Protein AF-A0A0F9MVR2-F1 (afdb_monomer)

Solvent-accessible surface area (backbone atoms only — not comparable to full-atom values): 5892 Å² total; per-residue (Å²): 133,63,82,86,54,66,67,76,78,58,57,74,49,51,71,48,52,67,53,36,78,73,25,72,65,52,34,57,74,64,36,94,50,51,47,58,81,38,73,27,70,66,36,33,39,57,48,14,72,46,56,72,64,35,43,50,44,51,52,34,43,74,75,66,40,33,44,69,70,55,35,25,68,72,68,67,47,52,68,73,54,46,53,52,17,52,53,52,33,43,79,67,69,76,48,56,73,77,64,53,70,109

Organism: NCBI:txid412755

Mean predicted aligned error: 8.21 Å

Radius of gyration: 13.83 Å; Cα contacts (8 Å, |Δi|>4): 105; chains: 1; bounding box: 35×21×34 Å

Structure (mmCIF, N/CA/C/O backbone):
data_AF-A0A0F9MVR2-F1
#
_entry.id   AF-A0A0F9MVR2-F1
#
loop_
_atom_site.group_PDB
_atom_site.id
_atom_site.type_symbol
_atom_site.label_atom_id
_atom_site.label_alt_id
_atom_site.label_comp_id
_atom_site.label_asym_id
_atom_site.label_entity_id
_atom_site.label_seq_id
_atom_site.pdbx_PDB_ins_code
_atom_site.Cartn_x
_atom_site.Cartn_y
_atom_site.Cartn_z
_atom_site.occupancy
_atom_site.B_iso_or_equiv
_atom_site.auth_seq_id
_atom_site.auth_comp_id
_atom_site.auth_asym_id
_atom_site.auth_atom_id
_atom_site.pdbx_PDB_model_num
ATOM 1 N N . MET A 1 1 ? 9.633 -8.755 13.861 1.00 44.88 1 MET A N 1
ATOM 2 C CA . MET A 1 1 ? 9.910 -8.011 12.615 1.00 44.88 1 MET A CA 1
ATOM 3 C C . MET A 1 1 ? 10.345 -6.609 13.008 1.00 44.88 1 MET A C 1
ATOM 5 O O . MET A 1 1 ? 9.661 -6.007 13.826 1.00 44.88 1 MET A O 1
ATOM 9 N N . ALA A 1 2 ? 11.500 -6.132 12.542 1.00 44.78 2 ALA A N 1
ATOM 10 C CA . ALA A 1 2 ? 11.905 -4.749 12.787 1.00 44.78 2 ALA A CA 1
ATOM 11 C C . ALA A 1 2 ? 11.018 -3.816 11.949 1.00 44.78 2 ALA A C 1
ATOM 13 O O . ALA A 1 2 ? 10.714 -4.130 10.802 1.00 44.78 2 ALA A O 1
ATOM 14 N N . ARG A 1 3 ? 10.618 -2.667 12.507 1.00 51.91 3 ARG A N 1
ATOM 15 C CA . ARG A 1 3 ? 9.823 -1.629 11.815 1.00 51.91 3 ARG A CA 1
ATOM 16 C C . ARG A 1 3 ? 10.483 -1.164 10.501 1.00 51.91 3 ARG A C 1
ATOM 18 O O . ARG A 1 3 ? 9.801 -0.690 9.606 1.00 51.91 3 ARG A O 1
ATOM 25 N N . GLU A 1 4 ? 11.799 -1.355 10.395 1.00 50.12 4 GLU A N 1
ATOM 26 C CA . GLU A 1 4 ? 12.660 -1.045 9.245 1.00 50.12 4 GLU A CA 1
ATOM 27 C C . GLU A 1 4 ? 12.480 -2.002 8.050 1.00 50.12 4 GLU A C 1
ATOM 29 O O . GLU A 1 4 ? 12.923 -1.691 6.947 1.00 50.12 4 GLU A O 1
ATOM 34 N N . ASP A 1 5 ? 11.800 -3.138 8.244 1.00 53.25 5 ASP A N 1
ATOM 35 C CA . ASP A 1 5 ? 11.591 -4.141 7.194 1.00 53.25 5 ASP A CA 1
ATOM 36 C C . ASP A 1 5 ? 10.178 -4.123 6.592 1.00 53.25 5 ASP A C 1
ATOM 38 O O . ASP A 1 5 ? 9.947 -4.731 5.542 1.00 53.25 5 ASP A O 1
ATOM 42 N N . PHE A 1 6 ? 9.236 -3.425 7.233 1.00 52.53 6 PHE A N 1
ATOM 43 C CA . PHE A 1 6 ? 7.856 -3.338 6.768 1.00 52.53 6 PHE A CA 1
ATOM 44 C C . PHE A 1 6 ? 7.787 -2.483 5.499 1.00 52.53 6 PHE A C 1
ATOM 46 O O . PHE A 1 6 ? 8.192 -1.321 5.496 1.00 52.53 6 PHE A O 1
ATOM 53 N N . GLY A 1 7 ? 7.305 -3.057 4.396 1.00 57.81 7 GLY A N 1
ATOM 54 C CA . GLY A 1 7 ? 7.302 -2.372 3.104 1.00 57.81 7 GLY A CA 1
ATOM 55 C C . GLY A 1 7 ? 8.677 -2.315 2.435 1.00 57.81 7 GLY A C 1
ATOM 56 O O . GLY A 1 7 ? 8.939 -1.381 1.673 1.00 57.81 7 GLY A O 1
ATOM 57 N N . ARG A 1 8 ? 9.545 -3.312 2.682 1.00 54.66 8 ARG A N 1
ATOM 58 C CA . ARG A 1 8 ? 10.933 -3.394 2.179 1.00 54.66 8 ARG A CA 1
ATOM 59 C C . ARG A 1 8 ? 11.110 -3.084 0.688 1.00 54.66 8 ARG A C 1
ATOM 61 O O . ARG A 1 8 ? 12.231 -2.777 0.287 1.00 54.66 8 ARG A O 1
ATOM 68 N N . ARG A 1 9 ? 10.045 -3.125 -0.129 1.00 61.84 9 ARG A N 1
ATOM 69 C CA . ARG A 1 9 ? 10.025 -2.632 -1.519 1.00 61.84 9 ARG A CA 1
ATOM 70 C C . ARG A 1 9 ? 8.676 -2.022 -1.927 1.00 61.84 9 ARG A C 1
ATOM 72 O O . ARG A 1 9 ? 8.104 -2.406 -2.939 1.00 61.84 9 ARG A O 1
ATOM 79 N N . LEU A 1 10 ? 8.137 -1.069 -1.169 1.00 69.06 10 LEU A N 1
ATOM 80 C CA . LEU A 1 10 ? 6.968 -0.320 -1.652 1.00 69.06 10 LEU A CA 1
ATOM 81 C C . LEU A 1 10 ? 7.279 0.368 -2.996 1.00 69.06 10 LEU A C 1
ATOM 83 O O . LEU A 1 10 ? 8.373 0.911 -3.154 1.00 69.06 10 LEU A O 1
ATOM 87 N N . PRO A 1 11 ? 6.338 0.428 -3.951 1.00 66.50 11 PRO A N 1
ATOM 88 C CA . PRO A 1 11 ? 6.481 1.241 -5.149 1.00 66.50 11 PRO A CA 1
ATOM 89 C C . PRO A 1 11 ? 6.680 2.707 -4.754 1.00 66.50 11 PRO A C 1
ATOM 91 O O . PRO A 1 11 ? 5.756 3.367 -4.277 1.00 66.50 11 PRO A O 1
ATOM 94 N N . PHE A 1 12 ? 7.902 3.221 -4.891 1.00 68.25 12 PHE A N 1
ATOM 95 C CA . PHE A 1 12 ? 8.248 4.558 -4.401 1.00 68.25 12 PHE A CA 1
ATOM 96 C C . PHE A 1 12 ? 8.094 5.650 -5.465 1.00 68.25 12 PHE A C 1
ATOM 98 O O . PHE A 1 12 ? 7.736 6.774 -5.111 1.00 68.25 12 PHE A O 1
ATOM 105 N N . ASP A 1 13 ? 8.326 5.325 -6.742 1.00 69.94 13 ASP A N 1
ATOM 106 C CA . ASP A 1 13 ? 8.312 6.293 -7.844 1.00 69.94 13 ASP A CA 1
ATOM 107 C C . ASP A 1 13 ? 7.828 5.650 -9.161 1.00 69.94 13 ASP A C 1
ATOM 109 O O . ASP A 1 13 ? 8.459 4.708 -9.646 1.00 69.94 13 ASP A O 1
ATOM 113 N N . PRO A 1 14 ? 6.764 6.171 -9.801 1.00 68.06 14 PRO A N 1
ATOM 114 C CA . PRO A 1 14 ? 6.277 5.660 -11.082 1.00 68.06 14 PRO A CA 1
ATOM 115 C C . PRO A 1 14 ? 7.328 5.683 -12.202 1.00 68.06 14 PRO A C 1
ATOM 117 O O . PRO A 1 14 ? 7.286 4.854 -13.104 1.00 68.06 14 PRO A O 1
ATOM 120 N N . ARG A 1 15 ? 8.310 6.591 -12.157 1.00 73.50 15 ARG A N 1
ATOM 121 C CA . ARG A 1 15 ? 9.392 6.691 -13.155 1.00 73.50 15 ARG A CA 1
ATOM 122 C C . ARG A 1 15 ? 10.348 5.504 -13.091 1.00 73.50 15 ARG A C 1
ATOM 124 O O . ARG A 1 15 ? 11.004 5.186 -14.086 1.00 73.50 15 ARG A O 1
ATOM 131 N N . MET A 1 16 ? 10.404 4.829 -11.943 1.00 71.06 16 MET A N 1
ATOM 132 C CA . MET A 1 16 ? 11.261 3.666 -11.741 1.00 71.06 16 MET A CA 1
ATOM 133 C C . MET A 1 16 ? 10.803 2.455 -12.538 1.00 71.06 16 MET A C 1
ATOM 135 O O . MET A 1 16 ? 11.649 1.622 -12.833 1.00 71.06 16 MET A O 1
ATOM 139 N N . LEU A 1 17 ? 9.540 2.391 -12.976 1.00 70.50 17 LEU A N 1
ATOM 140 C CA . LEU A 1 17 ? 9.068 1.364 -13.913 1.00 70.50 17 LEU A CA 1
ATOM 141 C C . LEU A 1 17 ? 9.969 1.265 -15.139 1.00 70.50 17 LEU A C 1
ATOM 143 O O . LEU A 1 17 ? 10.508 0.203 -15.423 1.00 70.50 17 LEU A O 1
ATOM 147 N N . SER A 1 18 ? 10.226 2.401 -15.791 1.00 67.31 18 SER A N 1
ATOM 148 C CA . SER A 1 18 ? 11.061 2.447 -16.995 1.00 67.31 18 SER A CA 1
ATOM 149 C C . SER A 1 18 ? 12.504 2.005 -16.738 1.00 67.31 18 SER A C 1
ATOM 151 O O . SER A 1 18 ? 13.166 1.480 -17.629 1.00 67.31 18 SER A O 1
ATOM 153 N N . VAL A 1 19 ? 13.000 2.209 -15.517 1.00 70.88 19 VAL A N 1
ATOM 154 C CA . VAL A 1 19 ? 14.356 1.839 -15.103 1.00 70.88 19 VAL A CA 1
ATOM 155 C C . VAL A 1 19 ? 14.421 0.354 -14.740 1.00 70.88 19 VAL A C 1
ATOM 157 O O . VAL A 1 19 ? 15.391 -0.311 -15.095 1.00 70.88 19 VAL A O 1
ATOM 160 N N . ILE A 1 20 ? 13.395 -0.166 -14.062 1.00 67.62 20 ILE A N 1
ATOM 161 C CA . ILE A 1 20 ? 13.251 -1.579 -13.696 1.00 67.62 20 ILE A CA 1
ATOM 162 C C . ILE A 1 20 ? 13.112 -2.417 -14.969 1.00 67.62 20 ILE A C 1
ATOM 164 O O . ILE A 1 20 ? 13.904 -3.329 -15.175 1.00 67.62 20 ILE A O 1
ATOM 168 N N . GLU A 1 21 ? 12.198 -2.058 -15.872 1.00 67.00 21 GLU A N 1
ATOM 169 C CA . GLU A 1 21 ? 11.958 -2.784 -17.128 1.00 67.00 21 GLU A CA 1
ATOM 170 C C . GLU A 1 21 ? 13.187 -2.821 -18.049 1.00 67.00 21 GLU A C 1
ATOM 172 O O . GLU A 1 21 ? 13.397 -3.789 -18.776 1.00 67.00 21 GLU A O 1
ATOM 177 N N . ARG A 1 22 ? 14.023 -1.776 -18.024 1.00 69.88 22 ARG A N 1
ATOM 178 C CA . ARG A 1 22 ? 15.224 -1.676 -18.872 1.00 69.88 22 ARG A CA 1
ATOM 179 C C . ARG A 1 22 ? 16.486 -2.248 -18.226 1.00 69.88 22 ARG A C 1
ATOM 181 O O . ARG A 1 22 ? 17.527 -2.272 -18.880 1.00 69.88 22 ARG A O 1
ATOM 188 N N . SER A 1 23 ? 16.433 -2.683 -16.965 1.00 68.06 23 SER A N 1
ATOM 189 C CA . SER A 1 23 ? 17.604 -3.162 -16.225 1.00 68.06 23 SER A CA 1
ATOM 190 C C . SER A 1 23 ? 17.382 -4.568 -15.654 1.00 68.06 23 SER A C 1
ATOM 192 O O . SER A 1 23 ? 16.790 -4.716 -14.582 1.00 68.06 23 SER A O 1
ATOM 194 N N . PRO A 1 24 ? 17.948 -5.608 -16.297 1.00 63.75 24 PRO A N 1
ATOM 195 C CA . PRO A 1 24 ? 17.917 -6.979 -15.782 1.00 63.75 24 PRO A CA 1
ATOM 196 C C . PRO A 1 24 ? 18.504 -7.112 -14.367 1.00 63.75 24 PRO A C 1
ATOM 198 O O . PRO A 1 24 ? 18.006 -7.891 -13.560 1.00 63.75 24 PRO A O 1
ATOM 201 N N . GLN A 1 25 ? 19.525 -6.312 -14.039 1.00 61.34 25 GLN A N 1
ATOM 202 C CA . GLN A 1 25 ? 20.124 -6.247 -12.701 1.00 61.34 25 GLN A CA 1
ATOM 203 C C . GLN A 1 25 ? 19.159 -5.689 -11.655 1.00 61.34 25 GLN A C 1
ATOM 205 O O . GLN A 1 25 ? 19.018 -6.289 -10.597 1.00 61.34 25 GLN A O 1
ATOM 210 N N . ARG A 1 26 ? 18.437 -4.599 -11.946 1.00 63.34 26 ARG A N 1
ATOM 211 C CA . ARG A 1 26 ? 17.460 -4.058 -10.987 1.00 63.34 26 ARG A CA 1
ATOM 212 C C . ARG A 1 26 ? 16.228 -4.937 -10.841 1.00 63.34 26 ARG A C 1
ATOM 214 O O . ARG A 1 26 ? 15.693 -5.034 -9.743 1.00 63.34 26 ARG A O 1
ATOM 221 N N . MET A 1 27 ? 15.802 -5.612 -11.906 1.00 61.62 27 MET A N 1
ATOM 222 C CA . MET A 1 27 ? 14.799 -6.674 -11.795 1.00 61.62 27 MET A CA 1
ATOM 223 C C . MET A 1 27 ? 15.272 -7.803 -10.874 1.00 61.62 27 MET A C 1
ATOM 225 O O . MET A 1 27 ? 14.509 -8.249 -10.024 1.00 61.62 27 MET A O 1
ATOM 229 N N . ALA A 1 28 ? 16.529 -8.239 -10.997 1.00 60.19 28 ALA A N 1
ATOM 230 C CA . ALA A 1 28 ? 17.095 -9.264 -10.123 1.00 60.19 28 ALA A CA 1
ATOM 231 C C . ALA A 1 28 ? 17.219 -8.784 -8.664 1.00 60.19 28 ALA A C 1
ATOM 233 O O . ALA A 1 28 ? 16.872 -9.524 -7.747 1.00 60.19 28 ALA A O 1
ATOM 234 N N . GLU A 1 29 ? 17.640 -7.536 -8.440 1.00 61.84 29 GLU A N 1
ATOM 235 C CA . GLU A 1 29 ? 17.734 -6.930 -7.107 1.00 61.84 29 GLU A CA 1
ATOM 236 C C . GLU A 1 29 ? 16.366 -6.786 -6.437 1.00 61.84 29 GLU A C 1
ATOM 238 O O . GLU A 1 29 ? 16.260 -7.039 -5.240 1.00 61.84 29 GLU A O 1
ATOM 243 N N . GLN A 1 30 ? 15.323 -6.408 -7.187 1.00 64.75 30 GLN A N 1
ATOM 244 C CA . GLN A 1 30 ? 13.942 -6.296 -6.696 1.00 64.75 30 GLN A CA 1
ATOM 245 C C . GLN A 1 30 ? 13.231 -7.657 -6.589 1.00 64.75 30 GLN A C 1
ATOM 247 O O . GLN A 1 30 ? 12.255 -7.767 -5.848 1.00 64.75 30 GLN A O 1
ATOM 252 N N . GLY A 1 31 ? 13.776 -8.701 -7.218 1.00 60.47 31 GLY A N 1
ATOM 253 C CA . GLY A 1 31 ? 13.236 -10.059 -7.248 1.00 60.47 31 GLY A CA 1
ATOM 254 C C . GLY A 1 31 ? 12.434 -10.340 -8.523 1.00 60.47 31 GLY A C 1
ATOM 255 O O . GLY A 1 31 ? 11.675 -9.496 -9.006 1.00 60.47 31 GLY A O 1
ATOM 256 N N . SER A 1 32 ? 12.583 -11.552 -9.070 1.00 56.78 32 SER A N 1
ATOM 257 C CA . SER A 1 32 ? 11.822 -12.040 -10.229 1.00 56.78 32 SER A CA 1
ATOM 258 C C . SER A 1 32 ? 10.366 -12.307 -9.830 1.00 56.78 32 SER A C 1
ATOM 260 O O . SER A 1 32 ? 10.003 -13.427 -9.487 1.00 56.78 32 SER A O 1
ATOM 262 N N . GLY A 1 33 ? 9.557 -11.257 -9.794 1.00 66.44 33 GLY A N 1
ATOM 263 C CA . GLY A 1 33 ? 8.193 -11.312 -9.258 1.00 66.44 33 GLY A CA 1
ATOM 264 C C . GLY A 1 33 ? 7.719 -9.971 -8.721 1.00 66.44 33 GLY A C 1
ATOM 265 O O . GLY A 1 33 ? 6.524 -9.738 -8.662 1.00 66.44 33 GLY A O 1
ATOM 266 N N . PHE A 1 34 ? 8.642 -9.037 -8.481 1.00 73.12 34 PHE A N 1
ATOM 267 C CA . PHE A 1 34 ? 8.333 -7.752 -7.872 1.00 73.12 34 PHE A CA 1
ATOM 268 C C . PHE A 1 34 ? 7.134 -7.029 -8.491 1.00 73.12 34 PHE A C 1
ATOM 270 O O . PHE A 1 34 ? 6.242 -6.607 -7.777 1.00 73.12 34 PHE A O 1
ATOM 277 N N . LEU A 1 35 ? 7.077 -6.894 -9.821 1.00 73.56 35 LEU A N 1
ATOM 278 C CA . LEU A 1 35 ? 5.927 -6.261 -10.474 1.00 73.56 35 LEU A CA 1
ATOM 279 C C . LEU A 1 35 ? 4.656 -7.114 -10.368 1.00 73.56 35 LEU A C 1
ATOM 281 O O . LEU A 1 35 ? 3.576 -6.545 -10.298 1.00 73.56 35 LEU A O 1
ATOM 285 N N . GLN A 1 36 ? 4.763 -8.446 -10.361 1.00 73.75 36 GLN A N 1
ATOM 286 C CA . GLN A 1 36 ? 3.613 -9.344 -10.209 1.00 73.75 36 GLN A CA 1
ATOM 287 C C . GLN A 1 36 ? 2.968 -9.222 -8.828 1.00 73.75 36 GLN A C 1
ATOM 289 O O . GLN A 1 36 ? 1.742 -9.233 -8.766 1.00 73.75 36 GLN A O 1
ATOM 294 N N . ASP A 1 37 ? 3.757 -8.992 -7.775 1.00 73.19 37 ASP A N 1
ATOM 295 C CA . ASP A 1 37 ? 3.260 -8.730 -6.414 1.00 73.19 37 ASP A CA 1
ATOM 296 C C . ASP A 1 37 ? 2.339 -7.495 -6.361 1.00 73.19 37 ASP A C 1
ATOM 298 O O . ASP A 1 37 ? 1.508 -7.358 -5.470 1.00 73.19 37 ASP A O 1
ATOM 302 N N . TRP A 1 38 ? 2.443 -6.605 -7.355 1.00 74.50 38 TRP A N 1
ATOM 3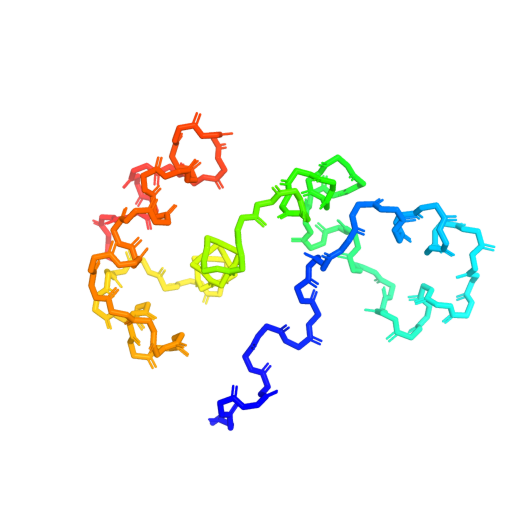03 C CA . TRP A 1 38 ? 1.606 -5.413 -7.501 1.00 74.50 38 TRP A CA 1
ATOM 304 C C . TRP A 1 38 ? 0.570 -5.531 -8.626 1.00 74.50 38 TRP A C 1
ATOM 306 O O . TRP A 1 38 ? 0.049 -4.511 -9.064 1.00 74.50 38 TRP A O 1
ATOM 316 N N . GLY A 1 39 ? 0.291 -6.723 -9.164 1.00 73.75 39 GLY A N 1
ATOM 317 C CA . GLY A 1 39 ? -0.630 -6.885 -10.301 1.00 73.75 39 GLY A CA 1
ATOM 318 C C . GLY A 1 39 ? -0.054 -6.414 -11.646 1.00 73.75 39 GLY A C 1
ATOM 319 O O . GLY A 1 39 ? -0.786 -6.078 -12.578 1.00 73.75 39 GLY A O 1
ATOM 320 N N . GLY A 1 40 ? 1.272 -6.371 -11.760 1.00 77.69 40 GLY A N 1
ATOM 321 C CA . GLY A 1 40 ? 2.022 -5.961 -12.943 1.00 77.69 40 GLY A CA 1
ATOM 322 C C . GLY A 1 40 ? 2.418 -4.482 -12.947 1.00 77.69 40 GLY A C 1
ATOM 323 O O . GLY A 1 40 ? 2.298 -3.752 -11.964 1.00 77.69 40 GLY A O 1
ATOM 324 N N . ALA A 1 41 ? 2.893 -4.018 -14.105 1.00 78.31 41 ALA A N 1
ATOM 325 C CA . ALA A 1 41 ? 3.347 -2.641 -14.290 1.00 78.31 41 ALA A CA 1
ATOM 326 C C . ALA A 1 41 ? 2.255 -1.594 -13.994 1.00 78.31 41 ALA A C 1
ATOM 328 O O . ALA A 1 41 ? 2.537 -0.542 -13.420 1.00 78.31 41 ALA A O 1
ATOM 329 N N . GLY A 1 42 ? 1.000 -1.897 -14.345 1.00 76.81 42 GLY A N 1
ATOM 330 C CA . GLY A 1 42 ? -0.140 -1.013 -14.099 1.00 76.81 42 GLY A CA 1
ATOM 331 C C . GLY A 1 42 ? -0.404 -0.792 -12.610 1.00 76.81 42 GLY A C 1
ATOM 332 O O . GLY A 1 42 ? -0.504 0.355 -12.172 1.00 76.81 42 GLY A O 1
ATOM 333 N N . GLY A 1 43 ? -0.443 -1.867 -11.819 1.00 78.88 43 GLY A N 1
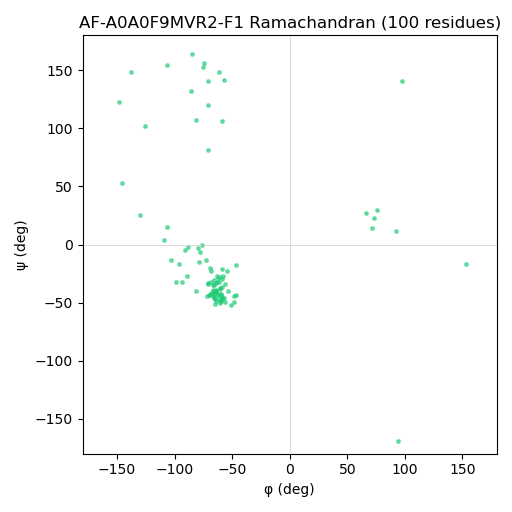ATOM 334 C CA . GLY A 1 43 ? -0.663 -1.747 -10.380 1.00 78.88 43 GLY A CA 1
ATOM 335 C C . GLY A 1 43 ? 0.544 -1.156 -9.646 1.00 78.88 43 GLY A C 1
ATOM 336 O O . GLY A 1 43 ? 0.350 -0.302 -8.782 1.00 78.88 43 GLY A O 1
ATOM 33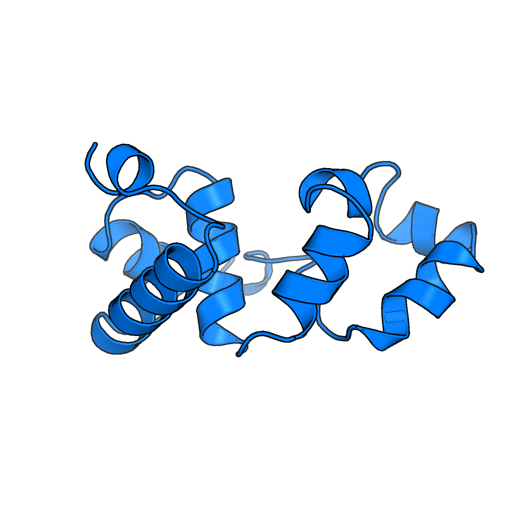7 N N . TYR A 1 44 ? 1.782 -1.431 -10.086 1.00 82.00 44 TYR A N 1
ATOM 338 C CA . TYR A 1 44 ? 2.956 -0.694 -9.593 1.00 82.00 44 TYR A CA 1
ATOM 339 C C . TYR A 1 44 ? 2.807 0.816 -9.816 1.00 82.00 44 TYR A C 1
ATOM 341 O O . TYR A 1 44 ? 3.007 1.597 -8.889 1.00 82.00 44 TYR A O 1
ATOM 349 N N . HIS A 1 45 ? 2.443 1.249 -11.028 1.00 82.75 45 HIS A N 1
ATOM 350 C CA . HIS A 1 45 ? 2.279 2.671 -11.343 1.00 82.75 45 HIS A CA 1
ATOM 351 C C . HIS A 1 45 ? 1.184 3.315 -10.483 1.00 82.75 45 HIS A C 1
ATOM 353 O O . HIS A 1 45 ? 1.345 4.430 -9.980 1.00 82.75 45 HIS A O 1
ATOM 359 N N . GLN A 1 46 ? 0.068 2.608 -10.305 1.00 82.62 46 GLN A N 1
ATOM 360 C CA . GLN A 1 46 ? -1.063 3.078 -9.516 1.00 82.62 46 GLN A CA 1
ATOM 361 C C . GLN A 1 46 ? -0.693 3.241 -8.039 1.00 82.62 46 GLN A C 1
ATOM 363 O O . GLN A 1 46 ? -0.972 4.298 -7.472 1.00 82.62 46 GLN A O 1
ATOM 368 N N . VAL A 1 47 ? -0.030 2.245 -7.440 1.00 85.06 47 VAL A N 1
ATOM 369 C CA . VAL A 1 47 ? 0.433 2.278 -6.043 1.00 85.06 47 VAL A CA 1
ATOM 370 C C . VAL A 1 47 ? 1.542 3.314 -5.859 1.00 85.06 47 VAL A C 1
ATOM 372 O O . VAL A 1 47 ? 1.493 4.099 -4.917 1.00 85.06 47 VAL A O 1
ATOM 375 N N . ALA A 1 48 ? 2.499 3.408 -6.786 1.00 84.75 48 ALA A N 1
ATOM 376 C CA . ALA A 1 48 ? 3.601 4.3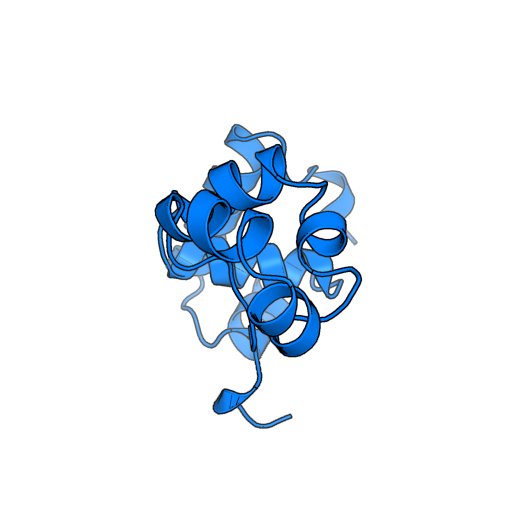69 -6.704 1.00 84.75 48 ALA A CA 1
ATOM 377 C C . ALA A 1 48 ? 3.143 5.834 -6.739 1.00 84.75 48 ALA A C 1
ATOM 379 O O . ALA A 1 48 ? 3.829 6.701 -6.201 1.00 84.75 48 ALA A O 1
ATOM 380 N N . GLY A 1 49 ? 1.992 6.115 -7.357 1.00 84.81 49 GLY A N 1
ATOM 381 C CA . GLY A 1 49 ? 1.385 7.446 -7.389 1.00 84.81 49 GLY A CA 1
ATOM 382 C C . GLY A 1 49 ? 0.611 7.833 -6.123 1.00 84.81 49 GLY A C 1
ATOM 383 O O . GLY A 1 49 ? 0.079 8.941 -6.062 1.00 84.81 49 GLY A O 1
ATOM 384 N N . MET A 1 50 ? 0.496 6.943 -5.134 1.00 88.00 50 MET A N 1
ATOM 385 C CA . MET A 1 50 ? -0.217 7.219 -3.885 1.00 88.00 50 MET A CA 1
ATOM 386 C C . MET A 1 50 ? 0.663 7.917 -2.854 1.00 88.00 50 MET A C 1
ATOM 388 O O . MET A 1 50 ? 1.895 7.900 -2.918 1.00 88.00 50 MET A O 1
ATOM 392 N N . LYS A 1 51 ? 0.008 8.490 -1.842 1.00 88.56 51 LYS A N 1
ATOM 393 C CA . LYS A 1 51 ? 0.702 9.013 -0.667 1.00 88.56 51 LYS A CA 1
ATOM 394 C C . LYS A 1 51 ? 1.454 7.893 0.069 1.00 88.56 51 LYS A C 1
ATOM 396 O O . LYS A 1 51 ? 0.989 6.749 0.054 1.00 88.56 51 LYS A O 1
ATOM 401 N N . PRO A 1 52 ? 2.597 8.192 0.715 1.00 85.50 52 PRO A N 1
ATOM 402 C CA . PRO A 1 52 ? 3.370 7.209 1.474 1.00 85.50 52 PRO A CA 1
ATOM 403 C C . PRO A 1 52 ? 2.525 6.373 2.437 1.00 85.50 52 PRO A C 1
ATOM 405 O O . PRO A 1 52 ? 2.641 5.152 2.434 1.00 85.50 52 PRO A O 1
ATOM 408 N N . GLU A 1 53 ? 1.628 7.018 3.174 1.00 88.44 53 GLU A N 1
ATOM 409 C CA . GLU A 1 53 ? 0.780 6.389 4.183 1.00 88.44 53 GLU A CA 1
ATOM 410 C C . GLU A 1 53 ? -0.207 5.412 3.528 1.00 88.44 53 GLU A C 1
ATOM 412 O O . GLU A 1 53 ? -0.308 4.260 3.940 1.00 88.44 53 GLU A O 1
ATOM 417 N N . THR A 1 54 ? -0.859 5.820 2.434 1.00 90.06 54 THR A N 1
ATOM 418 C CA . THR A 1 54 ? -1.784 4.967 1.669 1.00 90.06 54 THR A CA 1
ATOM 419 C C . THR A 1 54 ? -1.082 3.722 1.113 1.00 90.06 54 THR A C 1
ATOM 421 O O . THR A 1 54 ? -1.656 2.636 1.123 1.00 90.06 54 THR A O 1
ATOM 424 N N . ARG A 1 55 ? 0.180 3.840 0.674 1.00 88.31 55 ARG A N 1
ATOM 425 C CA . ARG A 1 55 ? 0.977 2.685 0.213 1.00 88.31 55 ARG A CA 1
ATOM 426 C C . ARG A 1 55 ? 1.287 1.705 1.337 1.00 88.31 55 ARG A C 1
ATOM 428 O O . ARG A 1 55 ? 1.248 0.500 1.113 1.00 88.31 55 ARG A O 1
ATOM 435 N N . MET A 1 56 ? 1.593 2.213 2.530 1.00 87.81 56 MET A N 1
ATOM 436 C CA . MET A 1 56 ? 1.825 1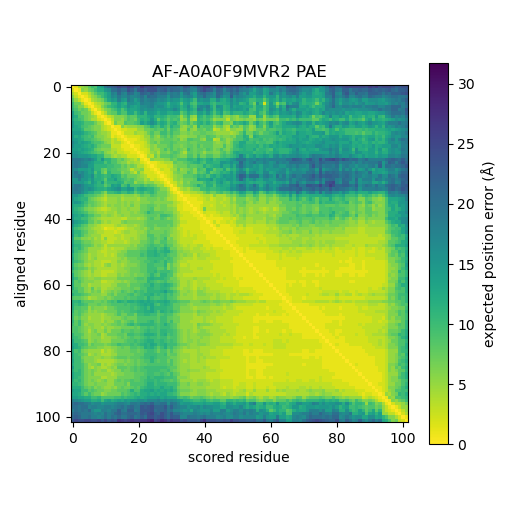.371 3.705 1.00 87.81 56 MET A CA 1
ATOM 437 C C . MET A 1 56 ? 0.558 0.620 4.110 1.00 87.81 56 MET A C 1
ATOM 439 O O . MET A 1 56 ? 0.635 -0.571 4.393 1.00 87.81 56 MET A O 1
ATOM 4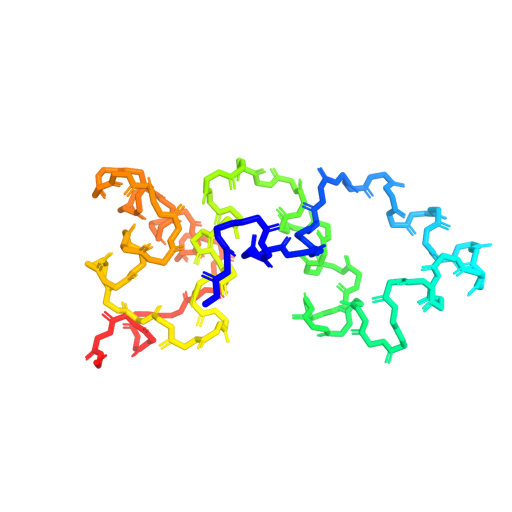43 N N . VAL A 1 57 ? -0.597 1.292 4.078 1.00 89.44 57 VAL A N 1
ATOM 444 C CA . VAL A 1 57 ? -1.901 0.654 4.321 1.00 89.44 57 VAL A CA 1
ATOM 445 C C . VAL A 1 57 ? -2.174 -0.424 3.275 1.00 89.44 57 VAL A C 1
ATOM 447 O O . VAL A 1 57 ? -2.526 -1.538 3.637 1.00 89.44 57 VAL A O 1
ATOM 450 N N . PHE A 1 58 ? -1.946 -0.137 1.991 1.00 87.75 58 PHE A N 1
ATOM 451 C CA . PHE A 1 58 ? -2.137 -1.118 0.921 1.00 87.75 58 PHE A CA 1
ATOM 452 C C . PHE A 1 58 ? -1.278 -2.366 1.120 1.00 87.75 58 PHE A C 1
ATOM 454 O O . PHE A 1 58 ? -1.776 -3.482 1.022 1.00 87.75 58 PHE A O 1
ATOM 461 N N . PHE A 1 59 ? 0.000 -2.180 1.448 1.00 85.75 59 PHE A N 1
ATOM 462 C CA . PHE A 1 59 ? 0.894 -3.296 1.731 1.00 85.75 59 PHE A CA 1
ATOM 463 C C . PHE A 1 59 ? 0.458 -4.090 2.965 1.00 85.75 59 PHE A C 1
ATOM 465 O O . PHE A 1 59 ? 0.496 -5.311 2.929 1.00 85.75 59 PHE A O 1
ATOM 472 N N . ALA A 1 60 ? -0.024 -3.428 4.021 1.00 87.56 60 ALA A N 1
ATOM 473 C CA . ALA A 1 60 ? -0.572 -4.131 5.178 1.00 87.56 60 ALA A CA 1
ATOM 474 C C . ALA A 1 60 ? -1.770 -5.020 4.796 1.00 87.56 60 ALA A C 1
ATOM 476 O O . ALA A 1 60 ? -1.825 -6.175 5.206 1.00 87.56 60 ALA A O 1
ATOM 477 N N . VAL A 1 61 ? -2.678 -4.529 3.951 1.00 87.62 61 VAL A N 1
ATOM 478 C CA . VAL A 1 61 ? -3.811 -5.338 3.474 1.00 87.62 61 VAL A CA 1
ATOM 479 C C . VAL A 1 61 ? -3.340 -6.533 2.637 1.00 87.62 61 VAL A C 1
ATOM 481 O O . VAL A 1 61 ? -3.836 -7.637 2.828 1.00 87.62 61 VAL A O 1
ATOM 484 N N . GLN A 1 62 ? -2.338 -6.358 1.766 1.00 82.81 62 GLN A N 1
ATOM 485 C CA . GLN A 1 62 ? -1.758 -7.464 0.983 1.00 82.81 62 GLN A CA 1
ATOM 486 C C . GLN A 1 62 ? -1.084 -8.535 1.858 1.00 82.81 62 GLN A C 1
ATOM 488 O O . GLN A 1 62 ? -1.128 -9.717 1.529 1.00 82.81 62 GLN A O 1
ATOM 493 N N . GLU A 1 63 ? -0.512 -8.140 2.997 1.00 82.38 63 GLU A N 1
ATOM 494 C CA . GLU A 1 63 ? 0.035 -9.061 4.006 1.00 82.38 63 GLU A CA 1
ATOM 495 C C . GLU A 1 63 ? -1.063 -9.739 4.857 1.00 82.38 63 GLU A C 1
ATOM 497 O O . GLU A 1 63 ? -0.758 -10.560 5.723 1.00 82.38 63 GLU A O 1
ATOM 502 N N . GLY A 1 64 ? -2.340 -9.421 4.613 1.00 84.75 64 GLY A N 1
ATOM 503 C CA . GLY A 1 64 ? -3.496 -10.027 5.272 1.00 84.75 64 GLY A CA 1
ATOM 504 C C . GLY A 1 64 ? -3.988 -9.290 6.518 1.00 84.75 64 GLY A C 1
ATOM 505 O O . GLY A 1 64 ? -4.799 -9.841 7.257 1.00 84.75 64 GLY A O 1
ATOM 506 N N . TYR A 1 65 ? -3.519 -8.065 6.777 1.00 88.12 65 TYR A N 1
ATOM 507 C CA . TYR A 1 65 ? -4.062 -7.234 7.852 1.00 88.12 65 TYR A CA 1
ATOM 508 C C . TYR A 1 65 ? -5.346 -6.541 7.378 1.00 88.12 65 TYR A C 1
ATOM 510 O O . TYR A 1 65 ? -5.295 -5.606 6.581 1.00 88.12 65 TYR A O 1
ATOM 518 N N . THR A 1 66 ? -6.488 -6.999 7.881 1.00 83.69 66 THR A N 1
ATOM 519 C CA . THR A 1 66 ? -7.836 -6.553 7.480 1.00 83.69 66 THR A CA 1
ATOM 520 C C . THR A 1 66 ? -8.413 -5.522 8.455 1.00 83.69 66 THR A C 1
ATOM 522 O O . THR A 1 66 ? -9.110 -4.587 8.060 1.00 83.69 66 THR A O 1
ATOM 525 N N . GLU A 1 67 ? -8.056 -5.644 9.734 1.00 88.44 67 GLU A N 1
ATOM 526 C CA . GLU A 1 67 ? -8.556 -4.798 10.813 1.00 88.44 67 GLU A CA 1
ATOM 527 C C . GLU A 1 67 ? -7.742 -3.497 10.956 1.00 88.44 67 GLU A C 1
ATOM 529 O O . GLU A 1 67 ? -6.509 -3.550 11.074 1.00 88.44 67 GLU A O 1
ATOM 534 N N . PRO A 1 68 ? -8.384 -2.314 11.065 1.00 89.38 68 PRO A N 1
ATOM 535 C CA . PRO A 1 68 ? -7.684 -1.031 11.180 1.00 89.38 68 PRO A CA 1
ATOM 536 C C . PRO A 1 68 ? -6.653 -0.997 12.310 1.00 89.38 68 PRO A C 1
ATOM 538 O O . PRO A 1 68 ? -5.540 -0.512 12.128 1.00 89.38 68 PRO A O 1
ATOM 541 N N . THR A 1 69 ? -6.985 -1.591 13.457 1.00 90.62 69 THR A N 1
ATOM 542 C CA . THR A 1 69 ? -6.086 -1.647 14.618 1.00 90.62 69 THR A CA 1
ATOM 543 C C . THR A 1 69 ? -4.842 -2.501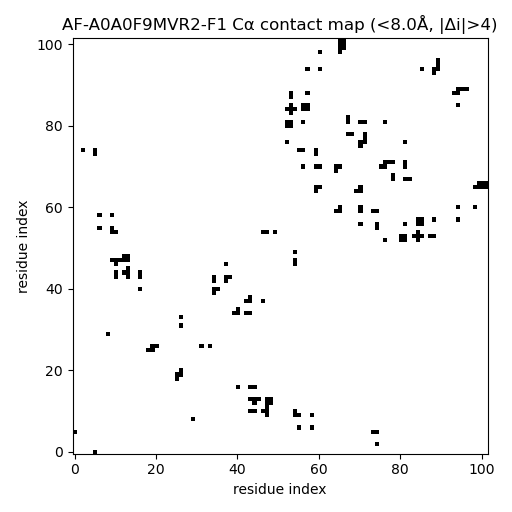 14.362 1.00 90.62 69 THR A C 1
ATOM 545 O O . THR A 1 69 ? -3.756 -2.159 14.829 1.00 90.62 69 THR A O 1
ATOM 548 N N . GLN A 1 70 ? -4.962 -3.583 13.587 1.00 90.25 70 GLN A N 1
ATOM 549 C CA . GLN A 1 70 ? -3.817 -4.402 13.188 1.00 90.25 70 GLN A CA 1
ATOM 550 C C . GLN A 1 70 ? -2.909 -3.630 12.230 1.00 90.25 70 GLN A C 1
ATOM 552 O O . GLN A 1 70 ? -1.688 -3.645 12.391 1.00 90.25 70 GLN A O 1
ATOM 557 N N . ILE A 1 71 ? -3.506 -2.905 11.280 1.00 89.62 71 ILE A N 1
ATOM 558 C CA . ILE A 1 71 ? -2.779 -2.056 10.334 1.00 89.62 71 ILE A CA 1
ATOM 559 C C . ILE A 1 71 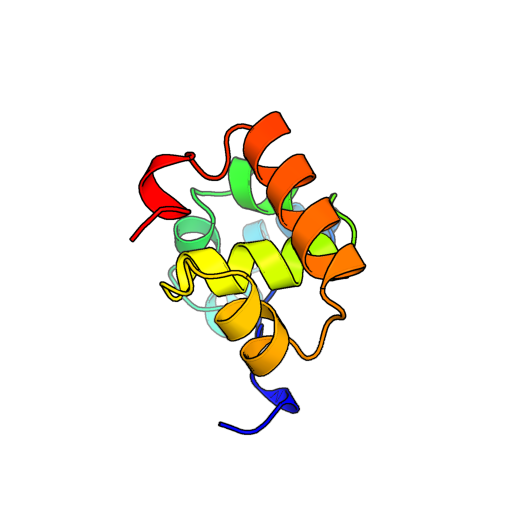? -2.052 -0.930 11.080 1.00 89.62 71 ILE A C 1
ATOM 561 O O . ILE A 1 71 ? -0.880 -0.681 10.796 1.00 89.62 71 ILE A O 1
ATOM 565 N N . GLU A 1 72 ? -2.686 -0.279 12.059 1.00 91.19 72 GLU A N 1
ATOM 566 C CA . GLU A 1 72 ? -2.051 0.736 12.915 1.00 91.19 72 GLU A CA 1
ATOM 567 C C . GLU A 1 72 ? -0.816 0.175 13.630 1.00 91.19 72 GLU A C 1
ATOM 569 O O . GLU A 1 72 ? 0.246 0.793 13.607 1.00 91.19 72 GLU A O 1
ATOM 574 N N . VAL A 1 73 ? -0.913 -1.024 14.215 1.00 89.00 73 VAL A N 1
ATOM 575 C CA . VAL A 1 73 ? 0.219 -1.672 14.897 1.00 89.00 73 VAL A CA 1
ATOM 576 C C . VAL A 1 73 ? 1.331 -2.049 13.914 1.00 89.00 73 VAL A C 1
ATOM 578 O O . VAL A 1 73 ? 2.507 -1.823 14.207 1.00 89.00 73 VAL A O 1
ATOM 581 N N . ALA A 1 74 ? 0.980 -2.603 12.751 1.00 86.06 74 ALA A N 1
ATOM 582 C CA . ALA A 1 74 ? 1.943 -3.068 11.753 1.00 86.06 74 ALA A CA 1
ATOM 583 C C . ALA A 1 74 ? 2.689 -1.910 11.068 1.00 86.06 74 ALA A C 1
ATOM 585 O O . ALA A 1 74 ? 3.907 -1.954 10.897 1.00 86.06 74 ALA A O 1
ATOM 586 N N . THR A 1 75 ? 1.962 -0.852 10.706 1.00 85.44 75 THR A N 1
ATOM 587 C CA . THR A 1 75 ? 2.495 0.308 9.972 1.00 85.44 75 THR A CA 1
ATOM 588 C C . THR A 1 75 ? 3.028 1.401 10.901 1.00 85.44 75 THR A C 1
ATOM 590 O O . THR A 1 75 ? 3.923 2.165 10.535 1.00 85.44 75 THR A O 1
ATOM 593 N N . GLY A 1 76 ? 2.494 1.489 12.121 1.00 89.31 76 GLY A N 1
ATOM 594 C CA . GLY A 1 76 ? 2.730 2.582 13.055 1.00 89.31 76 GLY A CA 1
ATOM 595 C C . GLY A 1 76 ? 2.070 3.906 12.658 1.00 89.31 76 GLY A C 1
ATOM 596 O O . GLY A 1 76 ? 2.467 4.942 13.195 1.00 89.31 76 GLY A O 1
ATOM 597 N N . LEU A 1 77 ? 1.130 3.879 11.708 1.00 90.62 77 LEU A N 1
ATOM 598 C CA . LEU A 1 77 ? 0.268 5.005 11.354 1.00 90.62 77 LEU A CA 1
ATOM 599 C C . LEU A 1 77 ? -0.811 5.207 12.422 1.00 90.62 77 LEU A C 1
ATOM 601 O O . LEU A 1 77 ? -1.191 4.274 13.125 1.00 90.62 77 LEU A O 1
ATOM 605 N N . SER A 1 78 ? -1.334 6.426 12.520 1.00 93.50 78 SER A N 1
ATOM 606 C CA . SER A 1 78 ? -2.492 6.715 13.368 1.00 93.50 78 SER A CA 1
ATOM 607 C C . SER A 1 78 ? -3.796 6.210 12.739 1.00 93.50 78 SER A C 1
ATOM 609 O O . SER A 1 78 ? -3.937 6.199 11.515 1.00 93.50 78 SER A O 1
ATOM 611 N N . GLY A 1 79 ? -4.802 5.888 13.557 1.00 91.00 79 GLY A N 1
ATOM 612 C CA . GLY A 1 79 ? -6.139 5.509 13.082 1.00 91.00 79 GLY A CA 1
ATOM 613 C C . GLY A 1 79 ? -6.730 6.423 11.993 1.00 91.00 79 GLY A C 1
ATOM 614 O O . GLY A 1 79 ? -7.232 5.913 10.991 1.00 91.00 79 GLY A O 1
ATOM 615 N N . PRO A 1 80 ? -6.625 7.766 12.081 1.00 94.19 80 PRO A N 1
ATOM 616 C CA . PRO A 1 80 ? -7.051 8.656 10.997 1.00 94.19 80 PRO A CA 1
ATOM 617 C C . PRO A 1 80 ? -6.255 8.505 9.690 1.00 94.19 80 PRO A C 1
ATOM 619 O O . PRO A 1 80 ? -6.801 8.717 8.608 1.00 94.19 80 PRO A O 1
ATOM 622 N N . GLU A 1 81 ? -4.962 8.187 9.752 1.00 92.75 81 GLU A N 1
ATOM 623 C CA . GLU A 1 81 ? -4.142 7.916 8.564 1.00 92.75 81 GLU A CA 1
ATOM 624 C C . GLU A 1 81 ? -4.512 6.579 7.930 1.00 92.75 81 GLU A C 1
ATOM 626 O O . GLU A 1 81 ? -4.719 6.536 6.718 1.00 92.75 81 GLU A O 1
ATOM 631 N N . VAL A 1 82 ? -4.691 5.537 8.745 1.00 92.12 82 VAL A N 1
ATOM 632 C CA . VAL A 1 82 ? -5.158 4.221 8.290 1.00 92.12 82 VAL A CA 1
ATOM 633 C C . VAL A 1 82 ? -6.538 4.330 7.647 1.00 92.12 82 VAL A C 1
ATOM 635 O O . VAL A 1 82 ? -6.719 3.899 6.512 1.00 92.12 82 VAL A O 1
ATOM 638 N N . SER A 1 83 ? -7.484 5.000 8.308 1.00 92.06 83 SER A N 1
ATOM 639 C CA . SER A 1 83 ? -8.846 5.191 7.798 1.00 92.06 83 SER A CA 1
ATOM 640 C C . SER A 1 83 ? -8.866 5.922 6.451 1.00 92.06 83 SER A C 1
ATOM 642 O O . SER A 1 83 ? -9.530 5.477 5.513 1.00 92.06 83 SER A O 1
ATOM 644 N N . ARG A 1 84 ? -8.085 7.003 6.304 1.00 93.50 84 ARG A N 1
ATOM 645 C CA . ARG A 1 84 ? -7.952 7.712 5.018 1.00 93.50 84 ARG A CA 1
ATOM 646 C C . ARG A 1 84 ? -7.298 6.847 3.944 1.00 93.50 84 ARG A C 1
ATOM 648 O O . ARG A 1 84 ? -7.728 6.902 2.795 1.00 93.50 84 ARG A O 1
ATOM 655 N N . GLY A 1 85 ? -6.276 6.072 4.310 1.00 91.75 85 GLY A N 1
ATOM 656 C CA . GLY A 1 85 ? -5.618 5.136 3.404 1.00 91.75 85 GLY A CA 1
ATOM 657 C C . GLY A 1 85 ? -6.599 4.090 2.880 1.00 91.75 85 GLY A C 1
ATOM 658 O O . GLY A 1 85 ? -6.738 3.948 1.671 1.00 91.75 85 GLY A O 1
ATOM 659 N N . MET A 1 86 ? -7.353 3.438 3.768 1.00 90.62 86 MET A N 1
ATOM 660 C CA . MET A 1 86 ? -8.359 2.438 3.395 1.00 90.62 86 MET A CA 1
ATOM 661 C C . MET A 1 86 ? -9.441 3.013 2.472 1.00 90.62 86 MET A C 1
ATOM 663 O O . MET A 1 86 ? -9.709 2.434 1.423 1.00 90.62 86 MET A O 1
ATOM 667 N N . GLN A 1 87 ? -9.993 4.189 2.792 1.00 91.44 87 GLN A N 1
ATOM 668 C CA . GLN A 1 87 ? -10.972 4.868 1.928 1.00 91.44 87 GLN A CA 1
ATOM 669 C C . GLN A 1 87 ? -10.399 5.197 0.542 1.00 91.44 87 GLN A C 1
ATOM 671 O O . GLN A 1 87 ? -11.093 5.114 -0.474 1.00 91.44 87 GLN A O 1
ATOM 676 N N . GLU A 1 88 ? -9.127 5.601 0.472 1.00 91.25 88 GLU A N 1
ATOM 677 C CA . GLU A 1 88 ? -8.475 5.881 -0.804 1.00 91.25 88 GLU A CA 1
ATOM 678 C C . GLU A 1 88 ? -8.299 4.611 -1.648 1.00 91.25 88 GLU A C 1
ATOM 680 O O . GLU A 1 88 ? -8.491 4.673 -2.867 1.00 91.25 88 GLU A O 1
ATOM 685 N N . LEU A 1 89 ? -7.961 3.481 -1.021 1.00 89.81 89 LEU A N 1
ATOM 686 C CA . LEU A 1 89 ? -7.801 2.189 -1.691 1.00 89.81 89 LEU A CA 1
ATOM 687 C C . LEU A 1 89 ? -9.133 1.632 -2.193 1.00 89.81 89 LEU A C 1
ATOM 689 O O . LEU A 1 89 ? -9.205 1.208 -3.347 1.00 89.81 89 LEU A O 1
ATOM 693 N N . GLU A 1 90 ? -10.186 1.720 -1.381 1.00 89.19 90 GLU A N 1
ATOM 694 C CA . GLU A 1 90 ? -11.550 1.335 -1.757 1.00 89.19 90 GLU A CA 1
ATOM 695 C C . GLU A 1 90 ? -12.033 2.162 -2.958 1.00 89.19 90 GLU A C 1
ATOM 697 O O . GLU A 1 90 ? -12.438 1.617 -3.984 1.00 89.19 90 GLU A O 1
ATOM 702 N N . ARG A 1 91 ? -11.873 3.495 -2.908 1.00 89.56 91 ARG A N 1
ATOM 703 C CA . ARG A 1 91 ? -12.228 4.396 -4.022 1.00 89.56 91 ARG A CA 1
ATOM 704 C C . ARG A 1 91 ? -11.475 4.070 -5.316 1.00 89.56 91 ARG A C 1
ATOM 706 O O . ARG A 1 91 ? -11.965 4.359 -6.406 1.00 89.56 91 ARG A O 1
ATOM 713 N N . LYS A 1 92 ? -10.258 3.533 -5.206 1.00 85.31 92 LYS A N 1
ATOM 714 C CA . LYS A 1 92 ? -9.417 3.126 -6.342 1.00 85.31 92 LYS A CA 1
ATOM 715 C C . LYS A 1 92 ? -9.676 1.682 -6.794 1.00 85.31 92 LYS A C 1
ATOM 717 O O . LYS A 1 92 ? -9.047 1.273 -7.768 1.00 85.31 92 LYS A O 1
ATOM 722 N N . GLY A 1 93 ? -10.566 0.945 -6.124 1.00 84.75 93 GLY A N 1
ATOM 723 C CA . GLY A 1 93 ? -10.893 -0.451 -6.425 1.00 84.75 93 GLY A CA 1
ATOM 724 C C . GLY A 1 93 ? -9.737 -1.421 -6.180 1.00 84.75 93 GLY A C 1
ATOM 725 O O . GLY A 1 93 ? -9.639 -2.427 -6.872 1.00 84.75 93 GLY A O 1
ATOM 726 N N . LEU A 1 94 ? -8.823 -1.082 -5.265 1.00 81.25 94 LEU A N 1
ATOM 727 C CA . LEU A 1 94 ? -7.624 -1.880 -4.973 1.00 81.25 94 LEU A CA 1
ATOM 728 C C . LEU A 1 94 ? -7.782 -2.811 -3.776 1.00 81.25 94 LEU A C 1
ATOM 730 O O . LEU A 1 94 ? -6.970 -3.712 -3.603 1.00 81.25 94 LEU A O 1
ATOM 734 N N . VAL A 1 95 ? -8.793 -2.551 -2.956 1.00 77.75 95 VAL A N 1
ATOM 735 C CA . VAL A 1 95 ? -9.248 -3.407 -1.862 1.00 77.75 95 VAL A CA 1
ATOM 736 C C . VAL A 1 95 ? -10.770 -3.402 -1.893 1.00 77.75 95 VAL A C 1
ATOM 738 O O . VAL A 1 95 ? -11.386 -2.408 -2.299 1.00 77.75 95 VAL A O 1
ATOM 741 N N . THR A 1 96 ? -11.375 -4.506 -1.487 1.00 66.62 96 THR A N 1
ATOM 742 C CA . THR A 1 96 ? -12.827 -4.667 -1.383 1.00 66.62 96 THR A CA 1
ATOM 743 C C . THR A 1 96 ? -13.261 -4.666 0.079 1.00 66.62 96 THR A C 1
ATOM 745 O O . THR A 1 96 ? -12.493 -5.008 0.971 1.00 66.62 96 THR A O 1
ATOM 748 N N . VAL A 1 97 ? -14.511 -4.278 0.350 1.00 58.78 97 VAL A N 1
ATOM 749 C CA . VAL A 1 97 ? -15.057 -4.212 1.722 1.00 58.78 97 VAL A CA 1
ATOM 750 C C . VAL A 1 97 ? -15.049 -5.582 2.414 1.00 58.78 97 VAL A C 1
ATOM 752 O O . VAL A 1 97 ? -14.925 -5.652 3.631 1.00 58.78 97 VAL A O 1
ATOM 755 N N . GLU A 1 98 ? -15.126 -6.675 1.651 1.00 55.47 98 GLU A N 1
ATOM 756 C CA . GLU A 1 98 ? -15.042 -8.047 2.174 1.00 55.47 98 GLU A CA 1
ATOM 757 C C . GLU A 1 98 ? -13.657 -8.367 2.757 1.00 55.47 98 GLU A C 1
ATOM 759 O O . GLU A 1 98 ? -13.560 -9.104 3.734 1.00 55.47 98 GLU A O 1
ATOM 764 N N . GLU A 1 99 ? -12.597 -7.748 2.232 1.00 52.41 99 GLU A N 1
ATOM 765 C CA . GLU A 1 99 ? -11.235 -7.831 2.779 1.00 52.41 99 GLU A CA 1
ATOM 766 C C . GLU A 1 99 ? -11.042 -6.934 4.016 1.00 52.41 99 GLU A C 1
ATOM 768 O O . GLU A 1 99 ? -9.998 -6.988 4.650 1.00 52.41 99 GLU A O 1
ATOM 773 N N . LEU A 1 100 ? -12.029 -6.107 4.381 1.00 54.31 100 LEU A N 1
ATOM 774 C CA . LEU A 1 100 ? -11.975 -5.182 5.523 1.00 54.31 100 LEU A CA 1
ATOM 775 C C . LEU A 1 100 ? -12.885 -5.612 6.689 1.00 54.31 100 LEU A C 1
ATOM 777 O O . LEU A 1 100 ? -13.031 -4.859 7.650 1.00 54.31 100 LEU A O 1
ATOM 781 N N . ALA A 1 101 ? -13.543 -6.772 6.589 1.00 44.22 101 ALA A N 1
ATOM 782 C CA . ALA A 1 101 ? -14.639 -7.170 7.479 1.00 44.22 101 ALA A CA 1
ATOM 783 C C . ALA A 1 101 ? -14.505 -8.584 8.086 1.00 44.22 101 ALA A C 1
ATOM 785 O O . ALA A 1 101 ? -15.521 -9.192 8.433 1.00 44.22 101 ALA A O 1
ATOM 786 N N . LEU A 1 102 ? -13.284 -9.111 8.224 1.00 42.97 102 LEU A N 1
ATOM 787 C CA . LEU A 1 102 ? -13.013 -10.404 8.869 1.00 42.97 102 LEU A CA 1
ATOM 788 C C . LEU A 1 102 ? -11.937 -10.297 9.946 1.00 42.97 102 LEU A C 1
ATOM 790 O O . LEU A 1 102 ? -10.855 -9.752 9.620 1.00 42.97 102 LEU A O 1
#

Sequence (102 aa):
MAREDFGRRLPFDPRMLSVIERSPQRMAEQGSGFLQDWGGAGGYHQVAGMKPETRMVFFAVQEGYTEPTQIEVATGLSGPEVSRGMQELERKGLVTVEELAL

Secondary structure (DSSP, 8-state):
--TTSTTTT----TTHHHHHHT-HHHHHHH-TTTTGGGTSHHHHHHHHTS-HHHHHHHHHHHTT--SHHHHHHHH---HHHHHHHHHHHHHTTSS-GGGG--

Foldseek 3Di:
DPLCCQCVPQLAALVCLVVCVVDPVNCVVCDVCNQVLQVHSVSSNVRNPDDP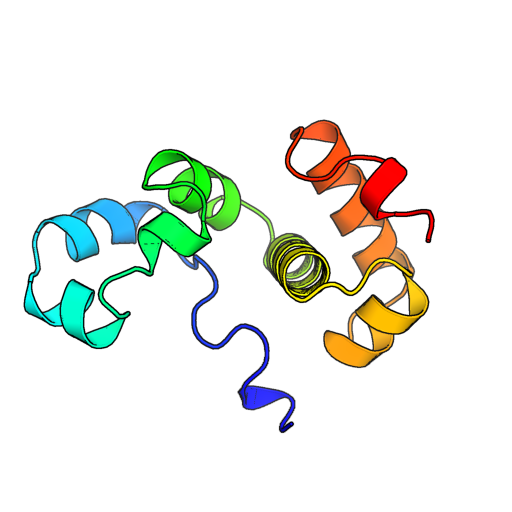LLSSLLSCLSVLNQELVSSCVNNVDDSVSNVVSVVVCVVVVNDDVVSNPD

pLDDT: mean 76.06, std 13.99, range [42.97, 94.19]

InterPro domains:
  IPR036390 Winged helix DNA-binding domain superfamily [SSF46785] (45-99)